Protein AF-A0A7C3QT06-F1 (afdb_monomer_lite)

Sequence (83 aa):
MPVEEHRREAEGLEINLGLIITSDSILRGVKRDEITPIVERVCEDYRAALKGRRVVPNKEGEIRKAFEDLLGSCNVIVVTGGT

Foldseek 3Di:
DDPVVVVVVVVPDAFEEEEEEADPCCVVVVDPPPPVVVVVVVVVVDSYDDPYYYYFHLDPVRRVVSCVVCVVGGPYYDYDDPD

pLDDT: mean 89.34, std 12.01, range [56.72, 97.94]

Secondary structure (DSSP, 8-state):
--HHHHHHHHTTPPEEEEEEEE-HHHHTTSS---HHHHHHHHHHHTTEEEEEEEEE-S-HHHHHHHHHHHHTT-SEEEEES--

Radius of gyration: 15.05 Å; chains: 1; bounding box: 30×23×42 Å

Structure (mmCIF, N/CA/C/O backbone):
data_AF-A0A7C3QT06-F1
#
_entry.id   AF-A0A7C3QT06-F1
#
loop_
_atom_site.group_PDB
_atom_site.id
_atom_site.type_symbol
_atom_site.label_atom_id
_atom_site.label_alt_id
_atom_site.label_comp_id
_atom_site.label_asym_id
_atom_site.label_entity_id
_atom_site.label_seq_id
_atom_site.pdbx_PDB_ins_code
_atom_site.Cartn_x
_atom_site.Cartn_y
_atom_site.Cartn_z
_atom_site.occupancy
_atom_site.B_iso_or_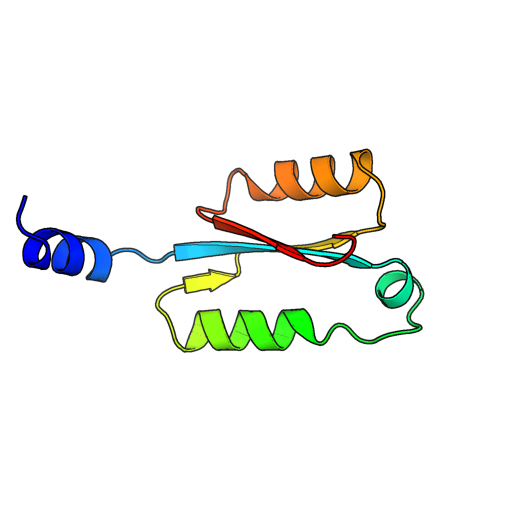equiv
_atom_site.auth_seq_id
_atom_site.auth_comp_id
_atom_site.auth_asym_id
_atom_site.auth_atom_id
_atom_site.pdbx_PDB_model_num
ATOM 1 N N . MET A 1 1 ? 12.734 15.681 -27.265 1.00 56.72 1 MET A N 1
ATOM 2 C CA . MET A 1 1 ? 12.943 14.296 -27.731 1.00 56.72 1 MET A CA 1
ATOM 3 C C . MET A 1 1 ? 11.642 13.779 -28.335 1.00 56.72 1 MET A C 1
ATOM 5 O O . MET A 1 1 ? 10.586 14.204 -27.868 1.00 56.72 1 MET A O 1
ATOM 9 N N . PRO A 1 2 ? 11.679 12.950 -29.389 1.00 74.56 2 PRO A N 1
ATOM 10 C CA . PRO A 1 2 ? 10.495 12.310 -29.966 1.00 74.56 2 PRO A CA 1
ATOM 11 C C . PRO A 1 2 ? 9.842 11.317 -28.985 1.00 74.56 2 PRO A C 1
ATOM 13 O O . PRO A 1 2 ? 10.527 10.665 -28.204 1.00 74.56 2 PRO A O 1
ATOM 16 N N . VAL A 1 3 ? 8.515 11.162 -29.048 1.00 69.00 3 VAL A N 1
ATOM 17 C CA . VAL A 1 3 ? 7.715 10.294 -28.147 1.00 69.00 3 VAL A CA 1
ATOM 18 C C . VAL A 1 3 ? 8.145 8.817 -28.192 1.00 69.00 3 VAL A C 1
ATOM 20 O O . VAL A 1 3 ? 8.098 8.120 -27.181 1.00 69.00 3 VAL A O 1
ATOM 23 N N . GLU A 1 4 ? 8.594 8.352 -29.357 1.00 68.44 4 GLU A N 1
ATOM 24 C CA . GLU A 1 4 ? 9.128 7.000 -29.585 1.00 68.44 4 GLU A CA 1
ATOM 25 C C . GLU A 1 4 ? 10.380 6.705 -28.741 1.00 68.44 4 GLU A C 1
ATOM 27 O O . GLU A 1 4 ? 10.552 5.596 -28.240 1.00 68.44 4 GLU A O 1
ATOM 32 N N . GLU A 1 5 ? 11.229 7.713 -28.538 1.00 64.12 5 GLU A N 1
ATOM 33 C CA . GLU A 1 5 ? 12.485 7.596 -27.792 1.00 64.12 5 GLU A CA 1
ATOM 34 C C . GLU A 1 5 ? 12.207 7.441 -26.286 1.00 64.12 5 GLU A C 1
ATOM 36 O O . GLU A 1 5 ? 12.747 6.545 -25.642 1.00 64.12 5 GLU A O 1
ATOM 41 N N . HIS A 1 6 ? 11.239 8.203 -25.757 1.00 61.62 6 HIS A N 1
ATOM 42 C CA . HIS A 1 6 ? 10.756 8.054 -24.379 1.00 61.62 6 HIS A CA 1
ATOM 43 C C . HIS A 1 6 ? 10.085 6.699 -24.112 1.00 61.62 6 HIS A C 1
ATOM 45 O O . HIS A 1 6 ? 10.228 6.150 -23.020 1.00 61.62 6 HIS A O 1
ATOM 51 N N . ARG A 1 7 ? 9.353 6.141 -25.088 1.00 61.59 7 ARG A N 1
ATOM 52 C CA . ARG A 1 7 ? 8.743 4.807 -24.948 1.00 61.59 7 ARG A CA 1
ATOM 53 C C . ARG A 1 7 ? 9.797 3.713 -24.818 1.00 61.59 7 ARG A C 1
ATOM 55 O O . ARG A 1 7 ? 9.665 2.865 -23.943 1.00 61.59 7 ARG A O 1
ATOM 62 N N . ARG A 1 8 ? 10.849 3.764 -25.636 1.00 61.97 8 ARG A N 1
ATOM 63 C CA . ARG A 1 8 ? 11.961 2.803 -25.585 1.00 61.97 8 ARG A CA 1
ATOM 64 C C . ARG A 1 8 ? 12.761 2.871 -24.288 1.00 61.97 8 ARG A C 1
ATOM 66 O O . ARG A 1 8 ? 13.158 1.835 -23.770 1.00 61.97 8 ARG A O 1
ATOM 73 N N . GLU A 1 9 ? 12.988 4.066 -23.749 1.00 61.44 9 GLU A N 1
ATOM 74 C CA . GLU A 1 9 ? 13.646 4.216 -22.444 1.00 61.44 9 GLU A CA 1
ATOM 75 C C . GLU A 1 9 ? 12.769 3.683 -21.300 1.00 61.44 9 GLU A C 1
ATOM 77 O O . GLU A 1 9 ? 13.268 3.023 -20.388 1.00 61.44 9 GLU A O 1
ATOM 82 N N . ALA A 1 10 ? 11.453 3.902 -21.374 1.00 60.50 10 ALA A N 1
ATOM 83 C CA . ALA A 1 10 ? 10.502 3.399 -20.386 1.00 60.50 10 ALA A CA 1
ATOM 84 C C . ALA A 1 10 ? 10.324 1.869 -20.434 1.00 60.50 10 ALA A C 1
ATOM 86 O O . ALA A 1 10 ? 10.034 1.265 -19.404 1.00 60.50 10 ALA A O 1
ATOM 87 N N . GLU A 1 11 ? 10.539 1.220 -21.587 1.00 62.38 11 GLU A N 1
ATOM 88 C CA . GLU A 1 11 ? 10.459 -0.244 -21.725 1.00 62.38 11 GLU A CA 1
ATOM 89 C C . GLU A 1 11 ? 11.431 -0.992 -20.790 1.00 62.38 11 GLU A C 1
ATOM 91 O O . GLU A 1 11 ? 11.172 -2.14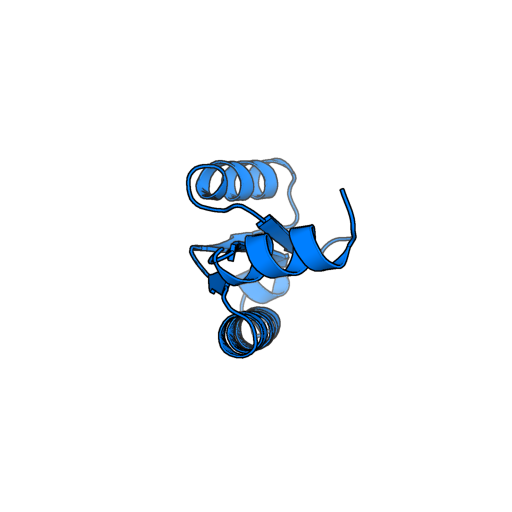7 -20.445 1.00 62.38 11 GLU A O 1
ATOM 96 N N . GLY A 1 12 ? 12.521 -0.355 -20.345 1.00 65.06 12 GLY A N 1
ATOM 97 C CA . GLY A 1 12 ? 13.511 -0.940 -19.432 1.00 65.06 12 GLY A CA 1
ATOM 98 C C . GLY A 1 12 ? 13.265 -0.712 -17.934 1.00 65.06 12 GLY A C 1
ATOM 99 O O . GLY A 1 12 ? 14.003 -1.274 -17.126 1.00 65.06 12 GLY A O 1
ATOM 100 N N . LEU A 1 13 ? 12.274 0.098 -17.543 1.00 71.06 13 LEU A N 1
ATOM 101 C CA . LEU A 1 13 ? 12.040 0.460 -16.140 1.00 71.06 13 LEU A CA 1
ATOM 102 C C . LEU A 1 13 ? 10.988 -0.444 -15.480 1.00 71.06 13 LEU A C 1
ATOM 104 O O . LEU A 1 13 ? 9.820 -0.430 -15.859 1.00 71.06 13 LEU A O 1
ATOM 108 N N . GLU A 1 14 ? 11.396 -1.188 -14.447 1.00 84.19 14 GLU A N 1
ATOM 109 C CA . GLU A 1 14 ? 10.463 -1.799 -13.491 1.00 84.19 14 GLU A CA 1
ATOM 110 C C . GLU A 1 14 ? 9.904 -0.698 -12.578 1.00 84.19 14 GLU A C 1
ATOM 112 O O . GLU A 1 14 ? 10.661 0.001 -11.899 1.00 84.19 14 GLU A O 1
ATOM 117 N N . ILE A 1 15 ? 8.581 -0.520 -12.566 1.00 90.94 15 ILE A N 1
ATOM 118 C CA . ILE A 1 15 ? 7.924 0.470 -11.703 1.00 90.94 15 ILE A CA 1
ATOM 119 C C . ILE A 1 15 ? 7.711 -0.137 -10.318 1.00 90.94 15 ILE A C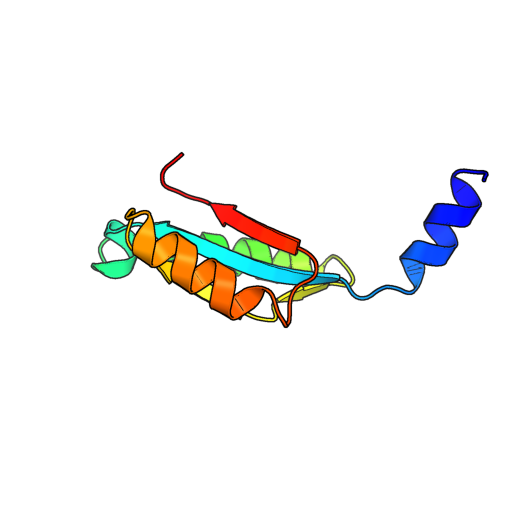 1
ATOM 121 O O . ILE A 1 15 ? 6.934 -1.076 -10.151 1.00 90.94 15 ILE A O 1
ATOM 125 N N . ASN A 1 16 ? 8.329 0.445 -9.295 1.00 95.06 16 ASN A N 1
ATOM 126 C CA . ASN A 1 16 ? 8.087 0.044 -7.915 1.00 95.06 16 ASN A CA 1
ATOM 127 C C . ASN A 1 16 ? 6.846 0.760 -7.375 1.00 95.06 16 ASN A C 1
ATOM 129 O O . ASN A 1 16 ? 6.842 1.986 -7.236 1.00 95.06 16 ASN A O 1
ATOM 133 N N . LEU A 1 17 ? 5.798 0.002 -7.066 1.00 96.75 17 LEU A N 1
ATOM 134 C CA . LEU A 1 17 ? 4.512 0.525 -6.622 1.00 96.75 17 LEU A CA 1
ATOM 135 C C . LEU A 1 17 ? 4.298 0.268 -5.127 1.00 96.75 17 LEU A C 1
ATOM 137 O O . LEU A 1 17 ? 4.559 -0.824 -4.620 1.00 96.75 17 LEU A O 1
ATOM 141 N N . GLY A 1 18 ? 3.794 1.280 -4.429 1.00 97.75 18 GLY A N 1
ATOM 142 C CA . GLY A 1 18 ? 3.276 1.187 -3.069 1.00 97.75 18 GLY A CA 1
ATOM 143 C C . GLY A 1 18 ? 1.763 1.388 -3.056 1.00 97.75 18 GLY A C 1
ATOM 144 O O . GLY A 1 18 ? 1.245 2.220 -3.799 1.00 97.75 18 GLY A O 1
ATOM 145 N N . LEU A 1 19 ? 1.047 0.650 -2.210 1.00 97.94 19 LEU A N 1
ATOM 146 C CA . LEU A 1 19 ? -0.405 0.761 -2.063 1.00 97.94 19 LEU A CA 1
ATOM 147 C C . LEU A 1 19 ? -0.785 1.130 -0.627 1.00 97.94 19 LEU A C 1
ATOM 149 O O . LEU A 1 19 ? -0.454 0.411 0.317 1.00 97.94 19 LEU A O 1
ATOM 153 N N . ILE A 1 20 ? -1.540 2.213 -0.469 1.00 97.75 20 ILE A N 1
ATOM 154 C CA . ILE A 1 20 ? -2.143 2.623 0.800 1.00 97.75 20 ILE A CA 1
ATOM 155 C C . ILE A 1 20 ? -3.660 2.640 0.627 1.00 97.75 20 ILE A C 1
ATOM 157 O O . ILE A 1 20 ? -4.202 3.379 -0.191 1.00 97.75 20 ILE A O 1
ATOM 161 N N . ILE A 1 21 ? -4.353 1.832 1.421 1.00 97.44 21 ILE A N 1
ATOM 162 C CA . ILE A 1 21 ? -5.814 1.772 1.448 1.00 97.44 21 ILE A CA 1
ATOM 163 C C . ILE A 1 21 ? -6.280 2.398 2.757 1.00 97.44 21 ILE A C 1
ATOM 165 O O . ILE A 1 21 ? -5.966 1.886 3.833 1.00 97.44 21 ILE A O 1
ATOM 169 N N . THR A 1 22 ? -7.051 3.479 2.692 1.00 96.94 22 THR A N 1
ATOM 170 C CA . THR A 1 22 ? -7.668 4.076 3.879 1.00 96.94 22 THR A CA 1
ATOM 171 C C . THR A 1 22 ? -9.064 3.473 4.069 1.00 96.94 22 THR A C 1
ATOM 173 O O . THR A 1 22 ? -9.968 3.639 3.247 1.00 96.94 22 THR A O 1
ATOM 176 N N . SER A 1 23 ? -9.246 2.662 5.116 1.00 95.88 23 SER A N 1
ATOM 177 C CA . SER A 1 23 ? -10.546 2.041 5.402 1.00 95.88 23 SER A CA 1
ATOM 178 C C . SER A 1 23 ? -10.630 1.455 6.807 1.00 95.88 23 SER A C 1
ATOM 180 O O . SER A 1 23 ? -10.142 0.357 7.088 1.00 95.88 23 SER A O 1
ATOM 182 N N . ASP A 1 24 ? -11.389 2.129 7.667 1.00 95.56 24 ASP A N 1
ATOM 183 C CA . ASP A 1 24 ? -11.779 1.605 8.977 1.00 95.56 24 ASP A CA 1
ATOM 184 C C . ASP A 1 24 ? -12.545 0.280 8.862 1.00 95.56 24 ASP A C 1
ATOM 186 O O . ASP A 1 24 ? -12.391 -0.609 9.694 1.00 95.56 24 ASP A O 1
ATOM 190 N N . SER A 1 25 ? -13.383 0.134 7.832 1.00 95.06 25 SER A N 1
ATOM 191 C CA . SER A 1 25 ? -14.209 -1.065 7.649 1.00 95.06 25 SER A CA 1
ATOM 192 C C . SER A 1 25 ? -13.393 -2.305 7.278 1.00 95.06 25 SER A C 1
ATOM 194 O O . SER A 1 25 ? -13.734 -3.397 7.730 1.00 95.06 25 SER A O 1
ATOM 196 N N . ILE A 1 26 ? -12.306 -2.143 6.513 1.00 95.75 26 ILE A N 1
ATOM 197 C CA . ILE A 1 26 ? -11.377 -3.242 6.217 1.00 95.75 26 ILE A CA 1
ATOM 198 C C . ILE A 1 26 ? -10.585 -3.595 7.478 1.00 95.75 26 ILE A C 1
ATOM 200 O O . ILE A 1 26 ? -10.496 -4.768 7.830 1.00 95.75 26 ILE A O 1
ATOM 204 N N . LEU A 1 27 ? -10.089 -2.596 8.217 1.00 94.19 27 LEU A N 1
ATOM 205 C CA . LEU A 1 27 ? -9.364 -2.825 9.474 1.00 94.19 27 LEU A CA 1
ATOM 206 C C . LEU A 1 27 ? -10.204 -3.529 10.541 1.00 94.19 27 LEU A C 1
ATOM 208 O O . LEU A 1 27 ? -9.698 -4.377 11.268 1.00 94.19 27 LEU A O 1
ATOM 212 N N . ARG A 1 28 ? -11.495 -3.199 10.628 1.00 95.75 28 ARG A N 1
ATOM 213 C CA . ARG A 1 28 ? -12.443 -3.854 11.542 1.00 95.75 28 ARG A CA 1
ATOM 214 C C . ARG A 1 28 ? -12.917 -5.224 11.036 1.00 95.75 28 ARG A C 1
ATOM 216 O O . ARG A 1 28 ? -13.732 -5.850 11.704 1.00 95.75 28 ARG A O 1
ATOM 223 N N . GLY A 1 29 ? -12.472 -5.671 9.857 1.00 95.12 29 GLY A N 1
ATOM 224 C CA . GLY A 1 29 ? -12.886 -6.939 9.247 1.00 95.12 29 GLY A CA 1
ATOM 225 C C . GLY A 1 29 ? -14.331 -6.962 8.733 1.00 95.12 29 GLY A C 1
ATOM 226 O O . GLY A 1 29 ? -14.845 -8.026 8.402 1.00 95.12 29 GLY A O 1
ATOM 227 N N . VAL A 1 30 ? -14.994 -5.804 8.654 1.00 96.62 30 VAL A N 1
ATOM 228 C CA . VAL A 1 30 ? -16.372 -5.668 8.150 1.00 96.62 30 VAL A CA 1
ATOM 229 C C . VAL A 1 30 ? -16.408 -5.802 6.627 1.00 96.62 30 VAL A C 1
ATOM 231 O O . VAL A 1 30 ? -17.351 -6.361 6.072 1.00 96.62 30 VAL A O 1
ATOM 234 N N . LYS A 1 31 ? -15.376 -5.292 5.946 1.00 95.38 31 LYS A N 1
ATOM 235 C CA . LYS A 1 31 ? -15.179 -5.440 4.500 1.00 95.38 31 LYS A CA 1
ATOM 236 C C . LYS A 1 31 ? -13.883 -6.182 4.218 1.00 95.38 31 LYS A C 1
ATOM 238 O O . LYS A 1 31 ? -12.922 -6.081 4.977 1.00 95.38 31 LYS A O 1
ATOM 243 N N . ARG A 1 32 ? -13.851 -6.903 3.100 1.00 95.75 32 ARG A N 1
ATOM 244 C CA . ARG A 1 32 ? -12.615 -7.492 2.581 1.00 95.75 32 ARG A CA 1
ATOM 245 C C . ARG A 1 32 ? -11.853 -6.456 1.763 1.00 95.75 32 ARG A C 1
ATOM 247 O O . ARG A 1 32 ? -12.441 -5.533 1.205 1.00 95.75 32 ARG A O 1
ATOM 254 N N . ASP A 1 33 ? -10.542 -6.629 1.708 1.00 95.00 33 ASP A N 1
ATOM 255 C CA . ASP A 1 33 ? -9.678 -5.868 0.817 1.00 95.00 33 ASP A CA 1
ATOM 256 C C . ASP A 1 33 ? -9.778 -6.438 -0.603 1.00 95.00 33 ASP A C 1
ATOM 258 O O . ASP A 1 33 ? -9.164 -7.455 -0.922 1.00 95.00 33 ASP A O 1
ATOM 262 N N . GLU A 1 34 ? -10.589 -5.793 -1.437 1.00 96.12 34 GLU A N 1
ATOM 263 C CA . GLU A 1 34 ? -10.743 -6.131 -2.859 1.00 96.12 34 GLU A CA 1
ATOM 264 C C . GLU A 1 34 ? -9.824 -5.300 -3.764 1.00 96.12 34 GLU A C 1
ATOM 266 O O . GLU A 1 34 ? -9.687 -5.597 -4.949 1.00 96.12 34 GLU A O 1
ATOM 271 N N . ILE A 1 35 ? -9.164 -4.281 -3.208 1.00 95.69 35 ILE A N 1
ATOM 272 C CA . ILE A 1 35 ? -8.296 -3.364 -3.949 1.00 95.69 35 ILE A CA 1
ATOM 273 C C . ILE A 1 35 ? -6.934 -3.998 -4.188 1.00 95.69 35 ILE A C 1
ATOM 275 O O . ILE A 1 35 ? -6.422 -3.937 -5.303 1.00 95.69 35 ILE A O 1
ATOM 279 N N . THR A 1 36 ? -6.358 -4.630 -3.166 1.00 96.31 36 THR A N 1
ATOM 280 C CA . THR A 1 36 ? -5.046 -5.274 -3.288 1.00 96.31 36 THR A CA 1
ATOM 281 C C . THR A 1 36 ? -4.997 -6.272 -4.447 1.00 96.31 36 THR A C 1
ATOM 283 O O . THR A 1 36 ? -4.125 -6.102 -5.294 1.00 96.31 36 THR A O 1
ATOM 286 N N . PRO A 1 37 ? -5.958 -7.208 -4.601 1.00 96.75 37 PRO A N 1
ATOM 287 C CA . PRO A 1 37 ? -5.960 -8.122 -5.744 1.00 96.75 37 PRO A CA 1
ATOM 288 C C . PRO A 1 37 ? -6.081 -7.427 -7.107 1.00 96.75 37 PRO A C 1
ATOM 290 O O . PRO A 1 37 ? -5.637 -7.965 -8.115 1.00 96.75 37 PRO A O 1
ATOM 293 N N . ILE A 1 38 ? -6.723 -6.255 -7.178 1.00 95.88 38 ILE A N 1
ATOM 294 C CA . ILE A 1 38 ? -6.799 -5.472 -8.421 1.00 95.88 38 ILE A CA 1
ATOM 295 C C . ILE A 1 38 ? -5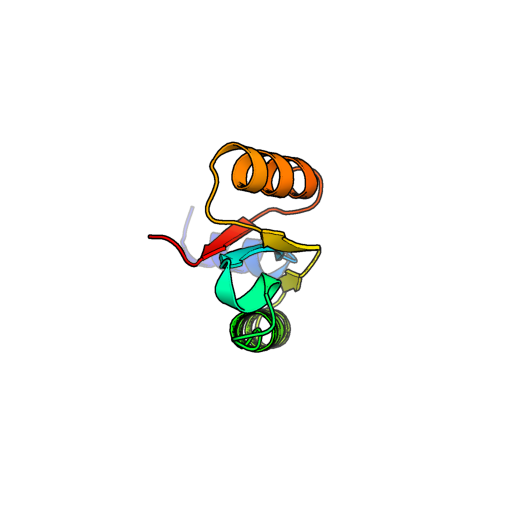.423 -4.894 -8.749 1.00 95.88 38 ILE A C 1
ATOM 297 O O . ILE A 1 38 ? -4.982 -4.984 -9.889 1.00 95.88 38 ILE A O 1
ATOM 301 N N . VAL A 1 39 ? -4.746 -4.324 -7.754 1.00 95.50 39 VAL A N 1
ATOM 302 C CA . VAL A 1 39 ? -3.416 -3.730 -7.929 1.00 95.50 39 VAL A CA 1
ATOM 303 C C . VAL A 1 39 ? -2.369 -4.798 -8.231 1.00 95.50 39 VAL A C 1
ATOM 305 O O . VAL A 1 39 ? -1.528 -4.570 -9.089 1.00 95.50 39 VAL A O 1
ATOM 308 N N . GLU A 1 40 ? -2.448 -5.970 -7.600 1.00 95.25 40 GLU A N 1
ATOM 309 C CA . GLU A 1 40 ? -1.583 -7.113 -7.915 1.00 95.25 40 GLU A CA 1
ATOM 310 C C . GLU A 1 40 ? -1.722 -7.525 -9.385 1.00 95.25 40 GLU A C 1
ATOM 312 O O . GLU A 1 40 ? -0.711 -7.616 -10.071 1.00 95.25 40 GLU A O 1
ATOM 317 N N . ARG A 1 41 ? -2.952 -7.633 -9.912 1.00 95.06 41 ARG A N 1
ATOM 318 C CA . ARG A 1 41 ? -3.175 -7.896 -11.346 1.00 95.06 41 ARG A CA 1
ATOM 319 C C . ARG A 1 41 ? -2.593 -6.810 -12.248 1.00 95.06 41 ARG A C 1
ATOM 321 O O . ARG A 1 41 ? -1.983 -7.121 -13.259 1.00 95.06 41 ARG A O 1
ATOM 328 N N . VAL A 1 42 ? -2.724 -5.537 -11.872 1.00 91.94 42 VAL A N 1
ATOM 329 C CA . VAL A 1 42 ? -2.074 -4.440 -12.612 1.00 91.94 42 VAL A CA 1
ATOM 330 C C . VAL A 1 42 ? -0.548 -4.571 -12.549 1.00 91.94 42 VAL A C 1
ATOM 332 O O . VAL A 1 42 ? 0.132 -4.320 -13.533 1.00 91.94 42 VAL A O 1
ATOM 335 N N . CYS A 1 43 ? 0.030 -4.988 -11.427 1.00 92.81 43 CYS A N 1
ATOM 336 C CA . CYS A 1 43 ? 1.465 -5.250 -11.370 1.00 92.81 43 CYS A CA 1
ATOM 337 C C . CYS A 1 43 ? 1.889 -6.474 -12.194 1.00 92.81 43 CYS A C 1
ATOM 339 O O . CYS A 1 43 ? 3.028 -6.519 -12.628 1.00 92.81 43 CYS A O 1
ATOM 341 N N . GLU A 1 44 ? 1.013 -7.450 -12.424 1.00 90.75 44 GLU A N 1
ATOM 342 C CA . GLU A 1 44 ? 1.292 -8.601 -13.295 1.00 90.75 44 GLU A CA 1
ATOM 343 C C . GLU A 1 44 ? 1.175 -8.244 -14.786 1.00 90.75 44 GLU A C 1
ATOM 345 O O . GLU A 1 44 ? 2.019 -8.645 -15.589 1.00 90.75 44 GLU A O 1
ATOM 350 N N . ASP A 1 45 ? 0.154 -7.465 -15.154 1.00 91.44 45 ASP A N 1
ATOM 351 C CA . ASP A 1 45 ? -0.120 -7.053 -16.538 1.00 91.44 45 ASP A CA 1
ATOM 352 C C . ASP A 1 45 ? 0.902 -6.028 -17.065 1.00 91.44 45 ASP A C 1
ATOM 354 O O . ASP A 1 45 ? 1.116 -5.899 -18.275 1.00 91.44 45 ASP A O 1
ATOM 358 N N . TYR A 1 46 ? 1.544 -5.290 -16.161 1.00 85.75 46 TYR A N 1
ATOM 359 C CA . TYR A 1 46 ? 2.532 -4.260 -16.466 1.00 85.75 46 TYR A CA 1
ATOM 360 C C . TYR A 1 46 ? 3.887 -4.628 -15.847 1.00 85.75 46 TYR A C 1
ATOM 362 O O . TYR A 1 46 ? 3.956 -5.402 -14.908 1.00 85.75 46 TYR A O 1
ATOM 370 N N . ARG A 1 47 ? 5.008 -4.075 -16.331 1.00 85.94 47 ARG A N 1
ATOM 371 C CA . ARG A 1 47 ? 6.335 -4.289 -15.707 1.00 85.94 47 ARG A CA 1
ATOM 372 C C . ARG A 1 47 ? 6.458 -3.506 -14.391 1.00 85.94 47 ARG A C 1
ATOM 374 O O . ARG A 1 47 ? 7.228 -2.551 -14.296 1.00 85.94 47 ARG A O 1
ATOM 381 N N . ALA A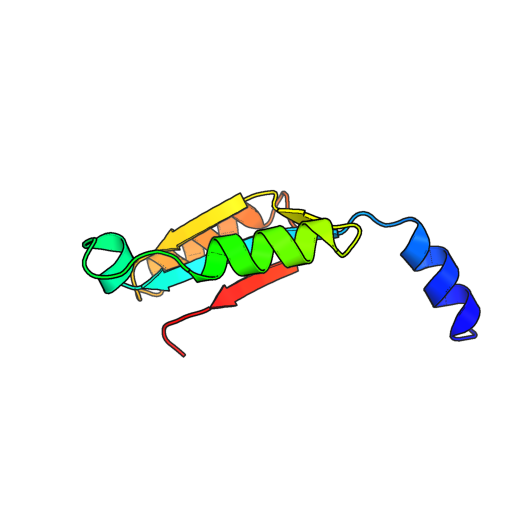 1 48 ? 5.659 -3.865 -13.395 1.00 92.25 48 ALA A N 1
ATOM 382 C CA . ALA A 1 48 ? 5.606 -3.206 -12.102 1.00 92.25 48 ALA A CA 1
ATOM 383 C C . ALA A 1 48 ? 5.679 -4.224 -10.961 1.00 92.25 48 ALA A C 1
ATOM 385 O O . ALA A 1 48 ? 5.253 -5.365 -11.080 1.00 92.25 48 ALA A O 1
ATOM 386 N N . ALA A 1 49 ? 6.201 -3.791 -9.821 1.00 94.44 49 ALA A N 1
ATOM 387 C CA . ALA A 1 49 ? 6.325 -4.617 -8.633 1.00 94.44 49 ALA A CA 1
ATOM 388 C C . ALA A 1 49 ? 5.691 -3.906 -7.439 1.00 94.44 49 ALA A C 1
ATOM 390 O O . ALA A 1 49 ? 6.111 -2.807 -7.069 1.00 94.44 49 ALA A O 1
ATOM 391 N N . LEU A 1 50 ? 4.714 -4.550 -6.797 1.00 96.06 50 LEU A N 1
ATOM 392 C CA . LEU A 1 50 ? 4.138 -4.069 -5.544 1.00 96.06 50 LEU A CA 1
ATOM 393 C C . LEU A 1 50 ? 5.153 -4.287 -4.408 1.00 96.06 50 LEU A C 1
ATOM 395 O O . LEU A 1 50 ? 5.269 -5.385 -3.868 1.00 96.06 50 LEU A O 1
ATOM 399 N N . LYS A 1 51 ? 5.916 -3.249 -4.048 1.00 96.00 51 LYS A N 1
ATOM 400 C CA . LYS A 1 51 ? 6.959 -3.335 -3.005 1.00 96.00 51 LYS A CA 1
ATOM 401 C C . LYS A 1 51 ? 6.392 -3.234 -1.592 1.00 96.00 51 LYS A C 1
ATOM 403 O O . LYS A 1 51 ? 7.028 -3.681 -0.640 1.00 96.00 51 LYS A O 1
ATOM 408 N N . GLY A 1 52 ? 5.193 -2.676 -1.438 1.00 95.94 52 GLY A N 1
ATOM 409 C CA . GLY A 1 52 ? 4.555 -2.584 -0.137 1.00 95.94 52 GLY A CA 1
ATOM 410 C C . GLY A 1 52 ? 3.079 -2.229 -0.199 1.00 95.94 52 GLY A C 1
ATOM 411 O O . GLY A 1 52 ? 2.612 -1.519 -1.086 1.00 95.94 52 GLY A O 1
ATOM 412 N N . ARG A 1 53 ? 2.350 -2.723 0.800 1.00 96.81 53 ARG A N 1
ATOM 413 C CA . ARG A 1 53 ? 0.923 -2.482 1.000 1.00 96.81 53 ARG A CA 1
ATOM 414 C C . ARG A 1 53 ? 0.650 -2.128 2.455 1.00 96.81 53 ARG A C 1
ATOM 416 O O . ARG A 1 53 ? 1.188 -2.774 3.362 1.00 96.81 53 ARG A O 1
ATOM 423 N N . ARG A 1 54 ? -0.225 -1.150 2.683 1.00 97.06 54 ARG A N 1
ATOM 424 C CA . ARG A 1 54 ? -0.742 -0.773 4.004 1.00 97.06 54 ARG A CA 1
ATOM 425 C C . ARG A 1 54 ? -2.247 -0.539 3.932 1.00 97.06 54 ARG A C 1
ATOM 427 O O . ARG A 1 54 ? -2.727 0.136 3.029 1.00 97.06 54 ARG A O 1
ATOM 434 N N . VAL A 1 55 ? -2.980 -1.069 4.907 1.00 97.31 55 VAL A N 1
ATOM 435 C CA . VAL A 1 55 ? -4.360 -0.653 5.181 1.00 97.31 55 VAL A CA 1
ATOM 436 C C . VAL A 1 55 ? -4.317 0.182 6.453 1.00 97.31 55 VAL A C 1
ATOM 438 O O . VAL A 1 55 ? -3.793 -0.286 7.463 1.00 97.31 55 VAL A O 1
ATOM 441 N N . VAL A 1 56 ? -4.822 1.410 6.403 1.00 97.38 56 VAL A N 1
ATOM 442 C CA . VAL A 1 56 ? -4.746 2.371 7.512 1.00 97.38 56 VAL A CA 1
ATOM 443 C C . VAL A 1 56 ? -6.116 2.973 7.835 1.00 97.38 56 VAL A C 1
ATOM 445 O O . VAL A 1 56 ? -7.007 2.974 6.978 1.00 97.38 56 VAL A O 1
ATOM 448 N N . PRO A 1 57 ? -6.325 3.479 9.064 1.00 95.38 57 PRO A N 1
ATOM 449 C CA . PRO A 1 57 ? -7.514 4.257 9.392 1.00 95.38 57 PRO A CA 1
ATOM 450 C C . PRO A 1 57 ? -7.584 5.532 8.553 1.00 95.38 57 PRO A C 1
ATOM 452 O O . PRO A 1 57 ? -6.556 6.034 8.091 1.00 95.38 57 PRO A O 1
ATOM 455 N N . ASN A 1 58 ? -8.776 6.118 8.431 1.00 91.94 58 ASN A N 1
ATOM 456 C CA . ASN A 1 58 ? -8.918 7.430 7.791 1.00 91.94 58 ASN A CA 1
ATOM 457 C C . ASN A 1 58 ? -8.471 8.563 8.738 1.00 91.94 58 ASN A C 1
ATOM 459 O O . ASN A 1 58 ? -9.284 9.310 9.282 1.00 91.94 58 ASN A O 1
ATOM 463 N N . LYS A 1 59 ? -7.166 8.620 9.018 1.00 93.75 59 LYS A N 1
ATOM 464 C CA . LYS A 1 59 ? -6.526 9.585 9.920 1.00 93.75 59 LYS A CA 1
ATOM 465 C C . LYS A 1 59 ? -5.234 10.083 9.287 1.00 93.75 59 LYS A C 1
ATOM 467 O O . LYS A 1 59 ? -4.382 9.271 8.937 1.00 93.75 59 LYS A O 1
ATOM 472 N N . GLU A 1 60 ? -5.058 11.402 9.220 1.00 94.62 60 GLU A N 1
ATOM 473 C CA . GLU A 1 60 ? -3.901 12.033 8.564 1.00 94.62 60 GLU A CA 1
ATOM 474 C C . GLU A 1 60 ? -2.560 11.446 9.030 1.00 94.62 60 GLU A C 1
ATOM 476 O O . GLU A 1 60 ? -1.736 11.066 8.204 1.00 94.62 60 GLU A O 1
ATOM 481 N N . GLY A 1 61 ? -2.355 11.316 10.346 1.00 96.94 61 GLY A N 1
ATOM 482 C CA . GLY A 1 61 ? -1.097 10.805 10.900 1.00 96.94 61 GLY A CA 1
ATOM 483 C C . GLY A 1 61 ? -0.778 9.365 10.487 1.00 96.94 61 GLY A C 1
ATOM 484 O O . GLY A 1 61 ? 0.372 9.049 10.196 1.00 96.94 61 GLY A O 1
ATOM 485 N N . GLU A 1 62 ? -1.794 8.504 10.395 1.00 97.00 62 GLU A N 1
ATOM 486 C CA . GLU A 1 62 ? -1.618 7.108 9.974 1.00 97.00 62 GLU A CA 1
ATOM 487 C C . GLU A 1 62 ? -1.318 7.013 8.474 1.00 97.00 62 GLU A C 1
ATOM 489 O O . GLU A 1 62 ? -0.458 6.238 8.055 1.00 97.00 62 GLU A O 1
ATOM 494 N N . ILE A 1 63 ? -1.982 7.847 7.667 1.00 95.62 63 ILE A N 1
ATOM 495 C CA . ILE A 1 63 ? -1.733 7.949 6.225 1.00 95.62 63 ILE A CA 1
ATOM 496 C C . ILE A 1 63 ? -0.307 8.452 5.974 1.00 95.62 63 ILE A C 1
ATOM 498 O O . ILE A 1 63 ? 0.422 7.854 5.184 1.00 95.62 63 ILE A O 1
ATOM 502 N N . ARG A 1 64 ? 0.111 9.511 6.681 1.00 96.94 64 ARG A N 1
ATOM 503 C CA . ARG A 1 64 ? 1.460 10.085 6.585 1.00 96.94 64 ARG A CA 1
ATOM 504 C C . ARG A 1 64 ? 2.531 9.053 6.923 1.00 96.94 64 ARG A C 1
ATOM 506 O O . ARG A 1 64 ? 3.457 8.875 6.140 1.00 96.94 64 ARG A O 1
ATOM 513 N N . LYS A 1 65 ? 2.369 8.325 8.030 1.00 97.62 65 LYS A N 1
ATOM 514 C CA . LYS A 1 65 ? 3.307 7.271 8.434 1.00 97.62 65 LYS A CA 1
ATOM 515 C C . LYS A 1 65 ? 3.407 6.156 7.387 1.00 97.62 65 LYS A C 1
ATOM 517 O O . LYS A 1 65 ? 4.504 5.760 7.014 1.00 97.62 65 LYS A O 1
ATOM 522 N N . ALA A 1 66 ? 2.273 5.674 6.874 1.00 97.12 66 ALA A N 1
ATOM 523 C CA . ALA A 1 66 ? 2.271 4.645 5.833 1.00 97.12 66 ALA A CA 1
ATOM 524 C C . ALA A 1 66 ? 2.911 5.121 4.521 1.00 97.12 66 ALA A C 1
ATOM 526 O O . ALA A 1 66 ? 3.519 4.322 3.812 1.00 97.12 66 ALA A O 1
ATOM 527 N N . PHE A 1 67 ? 2.782 6.408 4.199 1.00 96.62 67 PHE A N 1
ATOM 528 C CA . PHE A 1 67 ? 3.453 7.018 3.057 1.00 96.62 67 PHE A CA 1
ATOM 529 C C . PHE A 1 67 ? 4.970 7.077 3.262 1.00 96.62 67 PHE A C 1
ATOM 531 O O . PHE A 1 67 ? 5.718 6.627 2.395 1.00 96.62 67 PHE A O 1
ATOM 538 N N . GLU A 1 68 ? 5.425 7.553 4.423 1.00 97.06 68 GLU A N 1
ATOM 539 C CA . GLU A 1 68 ? 6.846 7.622 4.786 1.00 97.06 68 GLU A CA 1
ATOM 540 C C . GLU A 1 68 ? 7.530 6.245 4.744 1.00 97.06 68 GLU A C 1
ATOM 542 O O . GLU A 1 68 ? 8.622 6.127 4.188 1.00 97.06 68 GLU A O 1
ATOM 547 N N . ASP A 1 69 ? 6.855 5.193 5.218 1.00 96.31 69 ASP A N 1
ATOM 548 C CA . ASP A 1 69 ? 7.346 3.806 5.166 1.00 96.31 69 ASP A CA 1
ATOM 549 C C . ASP A 1 69 ? 7.618 3.305 3.729 1.00 96.31 69 ASP A C 1
ATOM 551 O O . ASP A 1 69 ? 8.411 2.381 3.528 1.00 96.31 69 ASP A O 1
ATOM 555 N N . LEU A 1 70 ? 6.944 3.873 2.723 1.00 96.62 70 LEU A N 1
ATOM 556 C CA . LEU A 1 70 ? 7.013 3.430 1.326 1.00 96.62 70 LEU A CA 1
ATOM 557 C C . LEU A 1 70 ? 7.907 4.319 0.449 1.00 96.62 70 LEU A C 1
ATOM 559 O O . LEU A 1 70 ? 8.363 3.863 -0.602 1.00 96.62 70 LEU A O 1
ATOM 563 N N . LEU A 1 71 ? 8.214 5.545 0.887 1.00 93.25 71 LEU A N 1
ATOM 564 C CA . LEU A 1 71 ? 8.992 6.531 0.123 1.00 93.25 71 LEU A CA 1
ATOM 565 C C . LEU A 1 71 ? 10.351 6.012 -0.363 1.00 93.25 71 LEU A C 1
ATOM 567 O O . LEU A 1 71 ? 10.774 6.336 -1.467 1.00 93.25 71 LEU A O 1
ATOM 571 N N . GLY A 1 72 ? 11.043 5.210 0.450 1.00 92.06 72 GLY A N 1
ATOM 572 C CA . GLY A 1 72 ? 12.386 4.721 0.120 1.00 92.06 72 GLY A CA 1
ATOM 573 C C . GLY A 1 72 ? 12.424 3.560 -0.877 1.00 92.06 72 GLY A C 1
ATOM 574 O O . GLY A 1 72 ? 13.497 3.222 -1.367 1.00 92.06 72 GLY A O 1
ATOM 575 N N . SER A 1 73 ? 11.283 2.925 -1.160 1.00 93.12 73 SER A N 1
ATOM 576 C CA . SER A 1 73 ? 11.221 1.689 -1.955 1.00 93.12 73 SER A CA 1
ATOM 577 C C . SER A 1 73 ? 10.293 1.766 -3.168 1.00 93.12 73 SER A C 1
ATOM 579 O O . SER A 1 73 ? 10.329 0.865 -4.003 1.00 93.12 73 SER A O 1
ATOM 581 N N . CYS A 1 74 ? 9.488 2.824 -3.291 1.00 94.75 74 CYS A N 1
ATOM 582 C CA . CYS A 1 74 ? 8.470 2.965 -4.330 1.00 94.75 74 CYS A CA 1
ATOM 583 C C . CYS A 1 74 ? 8.727 4.197 -5.211 1.00 94.75 74 CYS A C 1
ATOM 585 O O . CYS A 1 74 ? 9.065 5.268 -4.718 1.00 94.75 74 CYS A O 1
ATOM 587 N N . ASN A 1 75 ? 8.513 4.062 -6.521 1.00 91.31 75 ASN A N 1
ATOM 588 C CA . ASN A 1 75 ? 8.484 5.179 -7.470 1.00 91.31 75 ASN A CA 1
ATOM 589 C C . ASN A 1 75 ? 7.101 5.837 -7.521 1.00 91.31 75 ASN A C 1
ATOM 591 O O . ASN A 1 75 ? 6.989 7.035 -7.765 1.00 91.31 75 ASN A O 1
ATOM 595 N N . VAL A 1 76 ? 6.052 5.040 -7.307 1.00 93.69 76 VAL A N 1
ATOM 596 C CA . VAL A 1 76 ? 4.654 5.473 -7.317 1.00 93.69 76 VAL A CA 1
ATOM 597 C C . VAL A 1 76 ? 3.978 4.930 -6.068 1.00 93.69 76 VAL A C 1
ATOM 599 O O . VAL A 1 76 ? 4.083 3.743 -5.774 1.00 93.69 76 VAL A O 1
ATOM 602 N N . ILE A 1 77 ? 3.262 5.784 -5.339 1.00 96.19 77 ILE A N 1
ATOM 603 C CA . ILE A 1 77 ? 2.426 5.367 -4.210 1.00 96.19 77 ILE A CA 1
ATOM 604 C C . ILE A 1 77 ? 0.979 5.703 -4.557 1.00 96.19 77 ILE A C 1
ATOM 606 O O . ILE A 1 77 ? 0.633 6.867 -4.756 1.00 96.19 77 ILE A O 1
ATOM 610 N N . VAL A 1 78 ? 0.136 4.676 -4.640 1.00 95.38 78 VAL A N 1
ATOM 611 C CA . VAL A 1 78 ? -1.303 4.808 -4.865 1.00 95.38 78 VAL A CA 1
ATOM 612 C C . VAL A 1 78 ? -1.996 4.844 -3.512 1.00 95.38 78 VAL A C 1
AT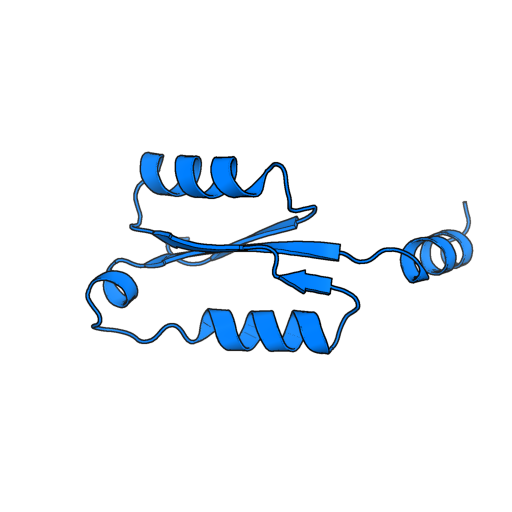OM 614 O O . VAL A 1 78 ? -1.871 3.910 -2.720 1.00 95.38 78 VAL A O 1
ATOM 617 N N . VAL A 1 79 ? -2.747 5.912 -3.261 1.00 95.25 79 VAL A N 1
ATOM 618 C CA . VAL A 1 79 ? -3.590 6.051 -2.070 1.00 95.25 79 VAL A CA 1
ATOM 619 C C . VAL A 1 79 ? -5.049 5.992 -2.504 1.00 95.25 79 VAL A C 1
ATOM 621 O O . VAL A 1 79 ? -5.443 6.690 -3.436 1.00 95.25 79 VAL A O 1
ATOM 624 N N . THR A 1 80 ? -5.851 5.149 -1.859 1.00 93.94 80 THR A N 1
ATOM 625 C CA . THR A 1 80 ? -7.271 4.974 -2.196 1.00 93.94 80 THR A CA 1
ATOM 626 C C . THR A 1 80 ? -8.137 4.754 -0.960 1.00 93.94 80 THR A C 1
ATOM 628 O O . THR A 1 80 ? -7.669 4.242 0.057 1.00 93.94 80 THR A O 1
ATOM 631 N N . GLY A 1 81 ? -9.409 5.146 -1.054 1.00 87.19 81 GLY A N 1
ATOM 632 C CA . GLY A 1 81 ? -10.341 5.243 0.069 1.00 87.19 81 GLY A CA 1
ATOM 633 C C . GLY A 1 81 ? -10.289 6.612 0.753 1.00 87.19 81 GLY A C 1
ATOM 634 O O . GLY A 1 81 ? -9.277 7.310 0.692 1.00 87.19 81 GLY A O 1
ATOM 635 N N . GLY A 1 82 ? -11.390 6.996 1.407 1.00 73.94 82 GLY A N 1
ATOM 636 C CA . GLY A 1 82 ? -11.461 8.210 2.233 1.00 73.94 82 GLY A CA 1
ATOM 637 C C . GLY A 1 82 ? -11.442 9.551 1.485 1.00 73.94 82 GLY A C 1
ATOM 638 O O . GLY A 1 82 ? -11.409 10.578 2.156 1.00 73.94 82 GLY A O 1
ATOM 639 N N . THR A 1 83 ? -11.461 9.536 0.146 1.00 59.78 83 THR A N 1
ATOM 640 C CA . THR A 1 83 ? -11.604 10.714 -0.733 1.00 59.78 83 THR A CA 1
ATOM 641 C C . THR A 1 83 ? -12.988 11.332 -0.661 1.00 59.78 83 THR A C 1
ATOM 643 O O . THR A 1 83 ? -13.960 10.538 -0.677 1.00 59.78 83 THR A O 1
#